Protein AF-A0A8S0Z231-F1 (afdb_monomer_lite)

Foldseek 3Di:
DDDDDPDADLVRLCVQLQVVQQVCQPPDDVNFGWRWGADADLVQLFFSKIKTQTPVPPPDDDPDDDPDSPVRIDIDGPGLGGDWQRARDRPASFTDDPSDGHHPVVVVVVVVVVVVVVVVVVVVVVVPPPPDPD

pLDDT: mean 81.76, std 17.84, range [36.03, 98.12]

Organism: Arctia plantaginis (NCBI:txid874455)

Secondary structure (DSSP, 8-state):
-PPPPS---HHHHTHHHHHHHHTTTTS-BTTB-EEEEE---SSSTTSEEEEEEEGGGGS---S-----TTTT-EEEEEES-PPTT-B-STTS--EEETTEEE-HHHHHHHHHHHHHHHHHHHHHHTTS------

InterPro domains:
  IPR050439 ADAMTS and ADAMTS-like [PTHR13723] (15-103)

Radius of gyration: 22.89 Å; chains: 1; bounding box: 59×48×59 Å

Structure (mmCIF, N/CA/C/O backbone):
data_AF-A0A8S0Z231-F1
#
_entry.id   AF-A0A8S0Z231-F1
#
loop_
_atom_site.group_PDB
_atom_site.id
_atom_site.type_symbol
_atom_site.label_atom_id
_atom_site.label_alt_id
_atom_site.label_comp_id
_atom_site.label_asym_id
_atom_site.label_entity_id
_atom_site.label_seq_id
_atom_site.pdbx_PDB_ins_code
_atom_site.Cartn_x
_atom_site.Cartn_y
_atom_site.Cartn_z
_atom_site.occupancy
_atom_site.B_iso_or_equiv
_atom_site.auth_seq_id
_atom_site.auth_comp_id
_atom_site.auth_asym_id
_atom_site.auth_atom_id
_atom_site.pdbx_PDB_model_num
ATOM 1 N N . MET A 1 1 ? 5.823 -8.231 19.813 1.00 36.03 1 MET A N 1
ATOM 2 C CA . MET A 1 1 ? 5.095 -7.197 19.042 1.00 36.03 1 MET A CA 1
ATOM 3 C C . MET A 1 1 ? 5.484 -5.833 19.591 1.00 36.03 1 MET A C 1
ATOM 5 O O . MET A 1 1 ? 5.294 -5.605 20.778 1.00 36.03 1 MET A O 1
ATOM 9 N N . ARG A 1 2 ? 6.128 -4.972 18.792 1.00 38.03 2 ARG A N 1
ATOM 10 C CA . ARG A 1 2 ? 6.532 -3.627 19.242 1.00 38.03 2 ARG A CA 1
ATOM 11 C C . ARG A 1 2 ? 5.315 -2.689 19.168 1.00 38.03 2 ARG A C 1
ATOM 13 O O . ARG A 1 2 ? 4.655 -2.695 18.132 1.00 38.03 2 ARG A O 1
ATOM 20 N N . PRO A 1 3 ? 4.997 -1.919 20.223 1.00 48.72 3 PRO A N 1
ATOM 21 C CA . PRO A 1 3 ? 3.874 -0.987 20.199 1.00 48.72 3 PRO A CA 1
ATOM 22 C C . PRO A 1 3 ? 4.153 0.204 19.272 1.00 48.72 3 PRO A C 1
ATOM 24 O O . PRO A 1 3 ? 5.297 0.644 19.132 1.00 48.72 3 PRO A O 1
ATOM 27 N N . CYS A 1 4 ? 3.095 0.735 18.654 1.00 56.50 4 CYS A N 1
ATOM 28 C CA . CYS A 1 4 ? 3.158 1.911 17.789 1.00 56.50 4 CYS A CA 1
ATOM 29 C C . CYS A 1 4 ? 3.616 3.140 18.593 1.00 56.50 4 CYS A C 1
ATOM 31 O O . CYS A 1 4 ? 2.938 3.556 19.534 1.00 56.50 4 CYS A O 1
ATOM 33 N N . ARG A 1 5 ? 4.753 3.744 18.225 1.00 63.72 5 ARG A N 1
ATOM 34 C CA . ARG A 1 5 ? 5.146 5.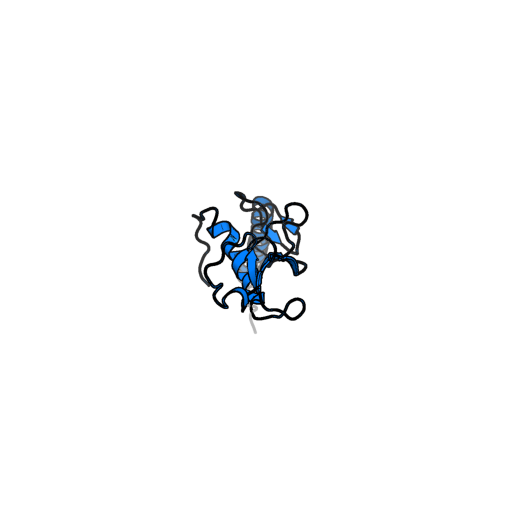070 18.730 1.00 63.72 5 ARG A CA 1
ATOM 35 C C . ARG A 1 5 ? 4.207 6.126 18.138 1.00 63.72 5 ARG A C 1
ATOM 37 O O . ARG A 1 5 ? 3.960 6.125 16.939 1.00 63.72 5 ARG A O 1
ATOM 44 N N . ALA A 1 6 ? 3.685 7.011 18.987 1.00 55.50 6 ALA A N 1
ATOM 45 C CA . ALA A 1 6 ? 2.733 8.058 18.600 1.00 55.50 6 ALA A CA 1
ATOM 46 C C . ALA A 1 6 ? 3.391 9.327 18.023 1.00 55.50 6 ALA A C 1
ATOM 48 O O . ALA A 1 6 ? 2.697 10.143 17.423 1.00 55.50 6 ALA A O 1
ATOM 49 N N . ASN A 1 7 ? 4.710 9.481 18.177 1.00 56.84 7 ASN A N 1
ATOM 50 C CA . ASN A 1 7 ? 5.471 10.577 17.581 1.00 56.84 7 ASN A CA 1
ATOM 51 C C . ASN A 1 7 ? 6.137 10.048 16.320 1.00 56.84 7 ASN A C 1
ATOM 53 O O . ASN A 1 7 ? 7.070 9.257 16.423 1.00 56.84 7 ASN A O 1
ATOM 57 N N . VAL A 1 8 ? 5.593 10.434 15.171 1.00 60.34 8 VAL A N 1
ATOM 58 C CA . VAL A 1 8 ? 5.980 9.926 13.858 1.00 60.34 8 VAL A CA 1
ATOM 59 C C . VAL A 1 8 ? 6.277 11.148 12.995 1.00 60.34 8 VAL A C 1
ATOM 61 O O . VAL A 1 8 ? 5.380 11.945 12.727 1.00 60.34 8 VAL A O 1
ATOM 64 N N . SER A 1 9 ? 7.541 11.350 12.630 1.00 65.56 9 SER A N 1
ATOM 65 C CA . SER A 1 9 ? 7.910 12.324 11.592 1.00 65.56 9 SER A CA 1
ATOM 66 C C . SER A 1 9 ? 7.279 11.928 10.247 1.00 65.56 9 SER A C 1
ATOM 68 O O . SER A 1 9 ? 6.969 10.758 10.048 1.00 65.56 9 SER A O 1
ATOM 70 N N . LEU A 1 10 ? 7.113 12.855 9.293 1.00 57.31 10 LEU A N 1
ATOM 71 C CA . LEU A 1 10 ? 6.577 12.528 7.953 1.00 57.31 10 LEU A CA 1
ATOM 72 C C . LEU A 1 10 ? 7.348 11.377 7.270 1.00 57.31 10 LEU A C 1
ATOM 74 O O . LEU A 1 10 ? 6.755 10.585 6.550 1.00 57.31 10 LEU A O 1
ATOM 78 N N . LEU A 1 11 ? 8.644 11.234 7.568 1.00 60.09 11 LEU A N 1
ATOM 79 C CA . LEU A 1 11 ? 9.484 10.121 7.109 1.00 60.09 11 LEU A CA 1
ATOM 80 C C . LEU A 1 11 ? 9.134 8.781 7.781 1.00 60.09 11 LEU A C 1
ATOM 82 O O . LEU A 1 11 ? 9.260 7.726 7.168 1.00 60.09 11 LEU A O 1
ATOM 86 N N . GLU A 1 12 ? 8.670 8.795 9.030 1.00 65.19 12 GLU A N 1
ATOM 87 C CA . GLU A 1 12 ? 8.205 7.587 9.718 1.00 65.19 12 GLU A CA 1
ATOM 88 C C . GLU A 1 12 ? 6.755 7.217 9.336 1.00 65.19 12 GLU A C 1
ATOM 90 O O . GLU A 1 12 ? 6.362 6.069 9.532 1.00 65.19 12 GLU A O 1
ATOM 95 N N . GLU A 1 13 ? 5.944 8.131 8.776 1.00 67.19 13 GLU A N 1
ATOM 96 C CA . GLU A 1 13 ? 4.567 7.817 8.342 1.00 67.19 13 GLU A CA 1
ATOM 97 C C . GLU A 1 13 ? 4.537 6.814 7.182 1.00 67.19 13 GLU A C 1
ATOM 99 O O . GLU A 1 13 ? 3.569 6.059 7.040 1.00 67.19 13 GLU A O 1
ATOM 104 N N . ASP A 1 14 ? 5.603 6.792 6.381 1.00 80.38 14 ASP A N 1
ATOM 105 C CA . ASP A 1 14 ? 5.774 5.897 5.241 1.00 80.38 14 ASP A CA 1
ATOM 106 C C . ASP A 1 14 ? 6.497 4.591 5.575 1.00 80.38 14 ASP A C 1
ATOM 108 O O . ASP A 1 14 ? 6.495 3.684 4.749 1.00 80.38 14 ASP A O 1
ATOM 112 N N . ILE A 1 15 ? 7.022 4.416 6.795 1.00 85.69 15 ILE A N 1
ATOM 113 C CA . ILE A 1 15 ? 7.869 3.261 7.147 1.00 85.69 15 ILE A CA 1
ATOM 114 C C . ILE A 1 15 ? 7.195 1.901 6.895 1.00 85.69 15 ILE A C 1
ATOM 116 O O . ILE A 1 15 ? 7.843 0.939 6.493 1.00 85.69 15 ILE A O 1
ATOM 120 N N . TRP A 1 16 ? 5.878 1.818 7.097 1.00 89.56 16 TRP A N 1
ATOM 121 C CA . TRP A 1 16 ? 5.114 0.592 6.859 1.00 89.56 16 TRP A CA 1
ATOM 122 C C . TRP A 1 16 ? 4.910 0.299 5.376 1.00 89.56 16 TRP A C 1
ATOM 124 O O . TRP A 1 16 ? 4.897 -0.863 4.979 1.00 89.56 16 TRP A O 1
ATOM 134 N N . ARG A 1 17 ? 4.720 1.335 4.557 1.00 94.56 17 ARG A N 1
ATOM 135 C CA . ARG A 1 17 ? 4.604 1.188 3.102 1.00 94.56 17 ARG A CA 1
ATOM 136 C C . ARG A 1 17 ? 5.967 0.875 2.496 1.00 94.56 17 ARG A C 1
ATOM 138 O O . ARG A 1 17 ? 6.071 -0.003 1.651 1.00 94.56 17 ARG A O 1
ATOM 145 N N . GLU A 1 18 ? 6.999 1.532 3.008 1.00 94.75 18 GLU A N 1
ATOM 146 C CA . GLU A 1 18 ? 8.399 1.333 2.661 1.00 94.75 18 GLU A CA 1
ATOM 147 C C . GLU A 1 18 ? 8.818 -0.125 2.871 1.00 94.75 18 GLU A C 1
ATOM 149 O O . GLU A 1 18 ? 9.284 -0.765 1.936 1.00 94.75 18 GLU A O 1
ATOM 154 N N . GLN A 1 19 ? 8.541 -0.689 4.052 1.00 95.19 19 GLN A N 1
ATOM 155 C CA . GLN A 1 19 ? 8.851 -2.088 4.355 1.00 95.19 19 GLN A CA 1
ATOM 156 C C . GLN A 1 19 ? 8.127 -3.080 3.430 1.00 95.19 19 GLN A C 1
ATOM 158 O O . GLN A 1 19 ? 8.671 -4.134 3.103 1.00 95.19 19 GLN A O 1
ATOM 163 N N . GLN A 1 20 ? 6.895 -2.764 3.021 1.00 97.25 20 GLN A N 1
ATOM 164 C CA . GLN A 1 20 ? 6.134 -3.595 2.087 1.00 97.25 20 GLN A CA 1
ATOM 165 C C . GLN A 1 20 ? 6.706 -3.524 0.672 1.00 97.25 20 GLN A C 1
ATOM 167 O O . GLN A 1 20 ? 6.818 -4.559 0.029 1.00 97.25 20 GLN A O 1
ATOM 172 N N . CYS A 1 21 ? 7.111 -2.338 0.208 1.00 97.88 21 CYS A N 1
ATOM 173 C CA . CYS A 1 21 ? 7.790 -2.184 -1.076 1.00 97.88 21 CYS A CA 1
ATOM 174 C C . CYS A 1 21 ? 9.140 -2.913 -1.080 1.00 97.88 21 CYS A C 1
ATOM 176 O O . CYS A 1 21 ? 9.372 -3.736 -1.960 1.00 97.88 21 CYS A O 1
ATOM 178 N N . SER A 1 22 ? 9.987 -2.703 -0.066 1.00 97.38 22 SER A N 1
ATOM 179 C CA . SER A 1 22 ? 11.324 -3.311 -0.010 1.00 97.38 22 SER A CA 1
ATOM 180 C C . SER A 1 22 ? 11.302 -4.838 0.111 1.00 97.38 22 SER A C 1
ATOM 182 O O . SER A 1 22 ? 12.302 -5.495 -0.151 1.00 97.38 22 SER A O 1
ATOM 184 N N . ALA A 1 23 ? 10.171 -5.435 0.503 1.00 97.56 23 ALA A N 1
ATOM 185 C CA . ALA A 1 23 ? 10.001 -6.888 0.484 1.00 97.56 23 ALA A CA 1
ATOM 186 C C . ALA A 1 23 ? 10.049 -7.480 -0.941 1.00 97.56 23 ALA A C 1
ATOM 188 O O . ALA A 1 23 ? 10.187 -8.692 -1.092 1.00 97.56 23 ALA A O 1
ATOM 189 N N . HIS A 1 24 ? 9.947 -6.638 -1.975 1.00 97.38 24 HIS A N 1
ATOM 190 C CA . HIS A 1 24 ? 10.064 -7.027 -3.378 1.00 97.38 24 HIS A CA 1
ATOM 191 C C . HIS A 1 24 ? 11.478 -6.842 -3.955 1.00 97.38 24 HIS A C 1
ATOM 193 O O . HIS A 1 24 ? 11.673 -7.155 -5.128 1.00 97.38 24 HIS A O 1
ATOM 199 N N . ASP A 1 25 ? 12.464 -6.371 -3.175 1.00 97.00 25 ASP A N 1
ATOM 200 C CA . ASP A 1 25 ? 13.829 -6.100 -3.672 1.00 97.00 25 ASP A CA 1
ATOM 201 C C . ASP A 1 25 ? 14.510 -7.352 -4.246 1.00 97.00 25 ASP A C 1
ATOM 203 O O . ASP A 1 25 ? 15.275 -7.258 -5.203 1.00 97.00 25 ASP A O 1
ATOM 207 N N . ASP A 1 26 ? 14.181 -8.531 -3.717 1.00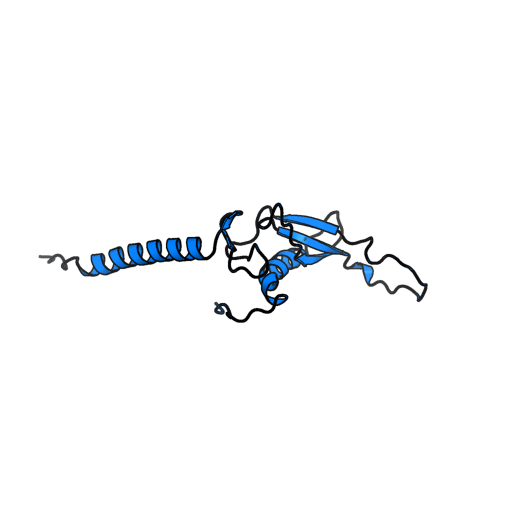 96.62 26 ASP A N 1
ATOM 208 C CA . ASP A 1 26 ? 14.742 -9.813 -4.157 1.00 96.62 26 ASP A CA 1
ATOM 209 C C . ASP A 1 26 ? 13.895 -10.503 -5.249 1.00 96.62 26 ASP A C 1
ATOM 211 O O . ASP A 1 26 ? 14.163 -11.644 -5.629 1.00 96.62 26 ASP A O 1
ATOM 215 N N . THR A 1 27 ? 12.845 -9.842 -5.753 1.00 95.94 27 THR A N 1
ATOM 216 C CA . THR A 1 27 ? 11.949 -10.382 -6.789 1.00 95.94 27 THR A CA 1
ATOM 217 C C . THR A 1 27 ? 12.136 -9.634 -8.113 1.00 95.94 27 THR A C 1
ATOM 219 O O . THR A 1 27 ? 11.883 -8.430 -8.167 1.00 95.94 27 THR A O 1
ATOM 222 N N . PRO A 1 28 ? 12.519 -10.314 -9.212 1.00 94.69 28 PRO A N 1
ATOM 223 C CA . PRO A 1 28 ? 12.695 -9.658 -10.504 1.00 94.69 28 PRO A CA 1
ATOM 224 C C . PRO A 1 28 ? 11.392 -9.058 -11.047 1.00 94.69 28 PRO A C 1
ATOM 226 O O . PRO A 1 28 ? 10.375 -9.746 -11.152 1.00 94.69 28 PRO A O 1
ATOM 229 N N . TYR A 1 29 ? 11.447 -7.800 -11.481 1.00 94.25 29 TYR A N 1
ATOM 230 C CA . TYR A 1 29 ? 10.380 -7.118 -12.211 1.00 94.25 29 TYR A CA 1
ATOM 231 C C . TYR A 1 29 ? 10.842 -6.877 -13.645 1.00 94.25 29 TYR A C 1
ATOM 233 O O . TYR A 1 29 ? 11.859 -6.231 -13.882 1.00 94.25 29 TYR A O 1
ATOM 241 N N . GLY A 1 30 ? 10.145 -7.466 -14.620 1.00 91.50 30 GLY A N 1
ATOM 242 C CA . GLY A 1 30 ? 10.593 -7.418 -16.017 1.00 91.50 30 GLY A CA 1
ATOM 243 C C . GLY A 1 30 ? 11.962 -8.076 -16.260 1.00 91.50 30 GLY A C 1
ATOM 244 O O . GLY A 1 30 ? 12.604 -7.778 -17.259 1.00 91.50 30 GLY A O 1
ATOM 245 N N . GLY A 1 31 ? 12.412 -8.960 -15.359 1.00 92.31 31 GLY A N 1
ATOM 246 C CA . GLY A 1 31 ? 13.706 -9.650 -15.446 1.00 92.31 31 GLY A CA 1
ATOM 247 C C . GLY A 1 31 ? 14.880 -8.943 -14.757 1.00 92.31 31 GLY A C 1
ATOM 248 O O . GLY A 1 31 ? 15.967 -9.513 -14.721 1.00 92.31 31 GLY A O 1
ATOM 249 N N . GLU A 1 32 ? 14.678 -7.759 -14.171 1.00 91.44 32 GLU A N 1
ATOM 250 C CA . GLU A 1 32 ? 15.703 -7.006 -13.434 1.00 91.44 32 GLU A CA 1
ATOM 251 C C . GLU A 1 32 ? 15.306 -6.825 -11.958 1.00 91.44 32 GLU A C 1
ATOM 253 O O . GLU A 1 32 ? 14.122 -6.812 -11.614 1.00 91.44 32 GLU A O 1
ATOM 258 N N . LEU A 1 33 ? 16.298 -6.717 -11.070 1.00 94.25 33 LEU A N 1
ATOM 259 C CA . LEU A 1 33 ? 16.092 -6.417 -9.651 1.00 94.25 33 LEU A CA 1
ATOM 260 C C . LEU A 1 33 ? 16.117 -4.906 -9.418 1.00 94.25 33 LEU A C 1
ATOM 262 O O . LEU A 1 33 ? 16.958 -4.189 -9.968 1.00 94.25 33 LEU A O 1
ATOM 266 N N . PHE A 1 34 ? 15.233 -4.439 -8.542 1.00 95.06 34 PHE A N 1
ATOM 267 C CA . PHE A 1 34 ? 15.089 -3.030 -8.187 1.00 95.06 34 PHE A CA 1
ATOM 268 C C . PHE A 1 34 ? 15.208 -2.849 -6.673 1.00 95.06 34 PHE A C 1
ATOM 270 O O . PHE A 1 34 ? 14.889 -3.750 -5.905 1.00 95.06 34 PHE A O 1
ATOM 277 N N . HIS A 1 35 ? 15.671 -1.680 -6.246 1.00 95.62 35 HIS A N 1
ATOM 278 C CA . HIS A 1 35 ? 15.466 -1.184 -4.892 1.00 95.62 35 HIS A CA 1
ATOM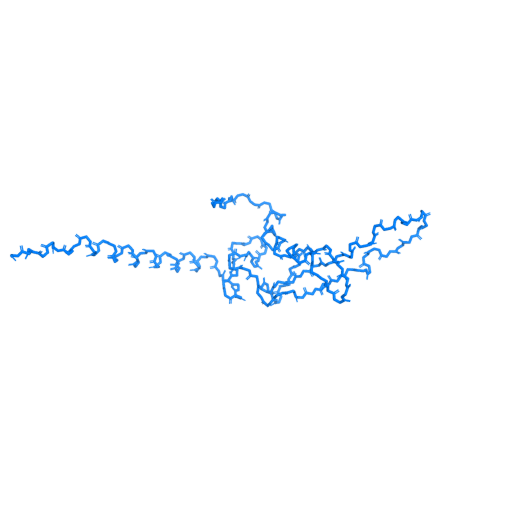 279 C C . HIS A 1 35 ? 14.137 -0.445 -4.848 1.00 95.62 35 HIS A C 1
ATOM 281 O O . HIS A 1 35 ? 14.001 0.625 -5.450 1.00 95.62 35 HIS A O 1
ATOM 287 N N . TRP A 1 36 ? 13.160 -1.018 -4.157 1.00 96.50 36 TRP A N 1
ATOM 288 C CA . TRP A 1 36 ? 11.806 -0.497 -4.082 1.00 96.50 36 TRP A CA 1
ATOM 289 C C . TRP A 1 36 ? 11.618 0.401 -2.868 1.00 96.50 36 TRP A C 1
ATOM 291 O O . TRP A 1 36 ? 11.932 0.046 -1.733 1.00 96.50 36 TRP A O 1
ATOM 301 N N . ARG A 1 37 ? 11.035 1.568 -3.118 1.00 95.12 37 ARG A N 1
ATOM 302 C CA . ARG A 1 37 ? 10.665 2.576 -2.126 1.00 95.12 37 ARG A CA 1
ATOM 303 C C . ARG A 1 37 ? 9.172 2.857 -2.199 1.00 95.12 37 ARG A C 1
ATOM 305 O O . ARG A 1 37 ? 8.547 2.677 -3.247 1.00 95.12 37 ARG A O 1
ATOM 312 N N . ALA A 1 38 ? 8.595 3.313 -1.095 1.00 94.25 38 ALA A N 1
ATOM 313 C CA . ALA A 1 38 ? 7.192 3.699 -1.040 1.00 94.25 38 ALA A CA 1
ATOM 314 C C . ALA A 1 38 ? 6.862 4.785 -2.078 1.00 94.25 38 ALA A C 1
ATOM 316 O O . ALA A 1 38 ? 7.550 5.801 -2.175 1.00 94.25 38 ALA A O 1
ATOM 317 N N . HIS A 1 39 ? 5.767 4.598 -2.817 1.00 93.88 39 HIS A N 1
ATOM 318 C CA . HIS A 1 39 ? 5.153 5.644 -3.628 1.00 93.88 39 HIS A CA 1
ATOM 319 C C . HIS A 1 39 ? 3.692 5.824 -3.202 1.00 93.88 39 HIS A C 1
ATOM 321 O O . HIS A 1 39 ? 2.977 4.850 -2.953 1.00 93.88 39 HIS A O 1
ATOM 327 N N . ARG A 1 40 ? 3.241 7.074 -3.065 1.00 90.56 40 ARG A N 1
ATOM 328 C CA . ARG A 1 40 ? 1.847 7.383 -2.731 1.00 90.56 40 ARG A CA 1
ATOM 329 C C . ARG A 1 40 ? 1.103 7.781 -3.993 1.00 90.56 40 ARG A C 1
ATOM 331 O O . ARG A 1 40 ? 1.525 8.695 -4.687 1.00 90.56 40 ARG A O 1
ATOM 338 N N . ASP A 1 41 ? -0.015 7.111 -4.223 1.00 93.12 41 ASP A N 1
ATOM 339 C CA . ASP A 1 41 ? -0.990 7.466 -5.242 1.00 93.12 41 ASP A CA 1
ATOM 340 C C . ASP A 1 41 ? -2.263 7.946 -4.533 1.00 93.12 41 ASP A C 1
ATOM 342 O O . ASP A 1 41 ? -2.894 7.180 -3.805 1.00 93.12 41 ASP A O 1
ATOM 346 N N . ASP A 1 42 ? -2.623 9.219 -4.690 1.00 91.50 42 ASP A N 1
ATOM 347 C CA . ASP A 1 42 ? -3.808 9.788 -4.037 1.00 91.50 42 ASP A CA 1
ATOM 348 C C . ASP A 1 42 ? -5.128 9.278 -4.642 1.00 91.50 42 ASP A C 1
ATOM 350 O O . ASP A 1 42 ? -6.166 9.330 -3.971 1.00 91.50 42 ASP A O 1
ATOM 354 N N . ALA A 1 43 ? -5.110 8.771 -5.882 1.00 94.88 43 ALA A N 1
ATOM 355 C CA . ALA A 1 43 ? -6.275 8.161 -6.518 1.00 94.88 43 ALA A CA 1
ATOM 356 C C . ALA A 1 43 ? -6.526 6.749 -5.968 1.00 94.88 43 ALA A C 1
ATOM 358 O O . ALA A 1 43 ? -7.671 6.395 -5.672 1.00 94.88 43 ALA A O 1
ATOM 359 N N . GLU A 1 44 ? -5.459 5.977 -5.752 1.00 96.06 44 GLU A N 1
ATOM 360 C CA . GLU A 1 44 ? -5.511 4.622 -5.192 1.00 96.06 44 GLU A CA 1
ATOM 361 C C . GLU A 1 44 ? -4.639 4.477 -3.925 1.00 96.06 44 GLU A C 1
ATOM 363 O O . GLU A 1 44 ? -3.704 3.675 -3.876 1.00 96.06 44 GLU A O 1
ATOM 368 N N . PRO A 1 45 ? -4.964 5.178 -2.819 1.00 96.12 45 PRO A N 1
ATOM 369 C CA . PRO A 1 45 ? -4.068 5.316 -1.662 1.00 96.12 45 PRO A CA 1
ATOM 370 C C . PRO A 1 45 ? -3.846 4.025 -0.871 1.00 96.12 45 PRO A C 1
ATOM 372 O O . PRO A 1 45 ? -2.976 3.963 0.005 1.00 96.12 45 PRO A O 1
ATOM 375 N N . CYS A 1 46 ? -4.639 2.991 -1.147 1.00 97.50 46 CYS A N 1
ATOM 376 C CA . CYS A 1 46 ? -4.503 1.677 -0.535 1.00 97.50 46 CYS A CA 1
ATOM 377 C C . CYS A 1 46 ? -3.947 0.606 -1.467 1.00 97.50 46 CYS A C 1
ATOM 379 O O . CYS A 1 46 ? -3.725 -0.499 -0.980 1.00 97.50 46 CYS A O 1
ATOM 381 N N . ALA A 1 47 ? -3.648 0.918 -2.730 1.00 98.12 47 ALA A N 1
ATOM 382 C CA . ALA A 1 47 ? -2.800 0.071 -3.559 1.00 98.12 47 ALA A CA 1
ATOM 383 C C . ALA A 1 47 ? -1.338 0.167 -3.083 1.00 98.12 47 ALA A C 1
ATOM 385 O O . ALA A 1 47 ? -0.914 1.186 -2.519 1.00 98.12 47 ALA A O 1
ATOM 386 N N . LEU A 1 48 ? -0.563 -0.907 -3.265 1.00 97.88 48 LEU A N 1
ATOM 387 C CA . LEU A 1 48 ? 0.874 -0.898 -2.989 1.00 97.88 48 LEU A CA 1
ATOM 388 C C . LEU A 1 48 ? 1.620 -0.420 -4.239 1.00 97.88 48 LEU A C 1
ATOM 390 O O . LEU A 1 48 ? 2.172 -1.219 -4.996 1.00 97.88 48 LEU A O 1
ATOM 394 N N . THR A 1 49 ? 1.605 0.892 -4.454 1.00 97.69 49 THR A N 1
ATOM 395 C CA . THR A 1 49 ? 2.421 1.549 -5.479 1.00 97.69 49 THR A CA 1
ATOM 396 C C . THR A 1 49 ? 3.835 1.774 -4.944 1.00 97.69 49 THR A C 1
ATOM 398 O O . THR A 1 49 ? 4.016 2.286 -3.836 1.00 97.69 49 THR A O 1
ATOM 401 N N . CYS A 1 50 ? 4.847 1.391 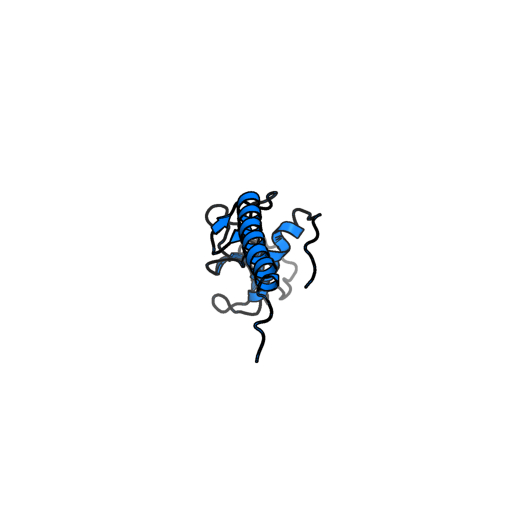-5.719 1.00 97.50 50 CYS A N 1
ATOM 402 C CA . CYS A 1 50 ? 6.254 1.488 -5.335 1.00 97.50 50 CYS A CA 1
ATOM 403 C C . CYS A 1 50 ? 7.080 2.155 -6.440 1.00 97.50 50 CYS A C 1
ATOM 405 O O . CYS A 1 50 ? 6.801 1.983 -7.627 1.00 97.50 50 CYS A O 1
ATOM 407 N N . ARG A 1 51 ? 8.109 2.907 -6.032 1.00 96.06 51 ARG A N 1
ATOM 408 C CA . ARG A 1 51 ? 9.134 3.504 -6.897 1.00 96.06 51 ARG A CA 1
ATOM 409 C C . ARG A 1 51 ? 10.383 2.621 -6.849 1.00 96.06 51 ARG A C 1
ATOM 411 O O . ARG A 1 51 ? 10.948 2.452 -5.775 1.00 96.06 51 ARG A O 1
ATOM 418 N N . GLY A 1 52 ? 10.805 2.064 -7.976 1.00 95.31 52 GLY A N 1
ATOM 419 C CA . GLY A 1 52 ? 11.978 1.202 -8.097 1.00 95.31 52 GLY A CA 1
ATOM 420 C C . GLY A 1 52 ? 13.142 1.906 -8.788 1.00 95.31 52 GLY A C 1
ATOM 421 O O . GLY A 1 52 ? 12.941 2.547 -9.819 1.00 95.31 52 GLY A O 1
ATOM 422 N N . THR A 1 53 ? 14.357 1.738 -8.262 1.00 93.56 53 THR A N 1
ATOM 423 C CA . THR A 1 53 ? 15.615 2.064 -8.965 1.00 93.56 53 THR A CA 1
ATOM 424 C C . THR A 1 53 ? 16.418 0.784 -9.224 1.00 93.56 53 THR A C 1
ATOM 426 O O . T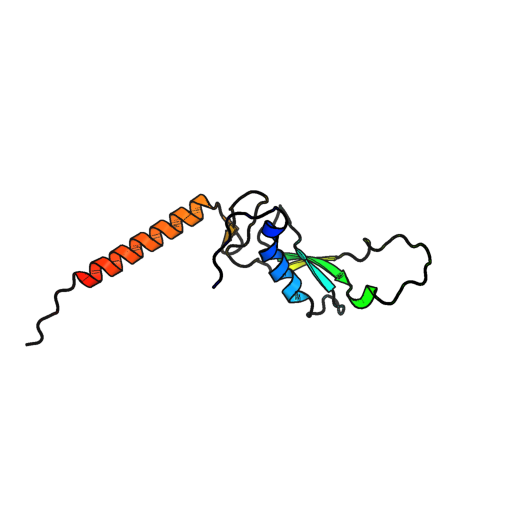HR A 1 53 ? 16.542 -0.013 -8.293 1.00 93.56 53 THR A O 1
ATOM 429 N N . PRO A 1 54 ? 16.973 0.544 -10.424 1.00 91.75 54 PRO A N 1
ATOM 430 C CA . PRO A 1 54 ? 17.633 -0.726 -10.725 1.00 91.75 54 PRO A CA 1
ATOM 431 C C . PRO A 1 54 ? 18.869 -0.963 -9.843 1.00 91.75 54 PRO A C 1
ATOM 433 O O . PRO A 1 54 ? 19.679 -0.053 -9.656 1.00 91.75 54 PRO A O 1
ATOM 436 N N . GLN A 1 55 ? 19.043 -2.180 -9.313 1.00 89.19 55 GLN A N 1
ATOM 437 C CA . GLN A 1 55 ? 20.137 -2.489 -8.372 1.00 89.19 55 GLN A CA 1
ATOM 438 C C . GLN A 1 55 ? 21.518 -2.545 -9.049 1.00 89.19 55 GLN A C 1
ATOM 440 O O . GLN A 1 55 ? 22.532 -2.198 -8.447 1.00 89.19 55 GLN A O 1
ATOM 445 N N . HIS A 1 56 ? 21.574 -2.942 -10.324 1.00 77.25 56 HIS A N 1
ATOM 446 C CA . HIS A 1 56 ? 22.827 -3.084 -11.079 1.00 77.25 56 HIS A CA 1
ATOM 447 C C . HIS A 1 56 ? 23.395 -1.758 -11.602 1.00 77.25 56 HIS A C 1
ATOM 449 O O . HIS A 1 56 ? 24.447 -1.746 -12.240 1.00 77.25 56 HIS A O 1
ATOM 455 N N . SER A 1 57 ? 22.763 -0.630 -11.273 1.00 62.47 57 SER A N 1
ATOM 456 C CA . SER A 1 57 ? 23.248 0.720 -11.598 1.00 62.47 57 SER A CA 1
ATOM 457 C C . SER A 1 57 ? 24.575 1.077 -10.890 1.00 62.47 57 SER A C 1
ATOM 459 O O . SER A 1 57 ? 25.099 2.167 -11.070 1.00 62.47 57 SER A O 1
ATOM 461 N N . GLY A 1 58 ? 25.138 0.158 -10.092 1.00 56.47 58 GLY A N 1
ATOM 462 C CA . GLY A 1 58 ? 26.403 0.292 -9.364 1.00 56.47 58 GLY A CA 1
ATOM 463 C C . GLY A 1 58 ? 27.669 -0.214 -10.075 1.00 56.47 58 GLY A C 1
ATOM 464 O O . GLY A 1 58 ? 28.714 -0.301 -9.428 1.00 56.47 58 GLY A O 1
ATOM 465 N N . GLN A 1 59 ? 27.644 -0.552 -11.371 1.00 49.00 59 GLN A N 1
ATOM 466 C CA . GLN A 1 59 ? 28.898 -0.636 -12.134 1.00 49.00 59 GLN A CA 1
ATOM 467 C C . GLN A 1 59 ? 29.386 0.802 -12.378 1.00 49.00 59 GLN A C 1
ATOM 469 O O . GLN A 1 59 ? 28.824 1.501 -13.211 1.00 49.00 59 GLN A O 1
ATOM 474 N N . SER A 1 60 ? 30.373 1.240 -11.583 1.00 45.31 60 SER A N 1
ATOM 475 C CA . SER A 1 60 ? 30.995 2.576 -11.595 1.00 45.31 60 SER A CA 1
ATOM 476 C C . SER A 1 60 ? 30.917 3.265 -12.965 1.00 45.31 60 SER A C 1
ATOM 478 O O . SER A 1 60 ? 31.592 2.806 -13.891 1.00 45.31 60 SER A O 1
ATOM 480 N N . PRO A 1 61 ? 30.179 4.381 -13.111 1.00 46.41 61 PRO A N 1
ATOM 481 C CA . PRO A 1 61 ? 30.410 5.253 -14.240 1.00 46.41 61 PRO A CA 1
ATOM 482 C C . PRO A 1 61 ? 31.838 5.777 -14.076 1.00 46.41 61 PRO A C 1
ATOM 484 O O . PRO A 1 61 ? 32.185 6.393 -13.066 1.00 46.41 61 PRO A O 1
ATOM 487 N N . GLU A 1 62 ? 32.693 5.506 -15.058 1.00 47.28 62 GLU A N 1
ATOM 488 C CA . GLU A 1 62 ? 33.802 6.408 -15.368 1.00 47.28 62 GLU A CA 1
ATOM 489 C C . GLU A 1 62 ? 33.284 7.856 -15.272 1.00 47.28 62 GLU A C 1
ATOM 491 O O . GLU A 1 62 ? 32.133 8.096 -15.656 1.00 47.28 62 GLU A O 1
ATOM 496 N N . PRO A 1 63 ? 34.073 8.820 -14.758 1.00 49.53 63 PRO A N 1
ATOM 497 C CA . PRO A 1 63 ? 33.626 10.180 -14.482 1.00 49.53 63 PRO A CA 1
ATOM 498 C C . PRO A 1 63 ? 33.399 10.920 -15.803 1.00 49.53 63 PRO A C 1
ATOM 500 O O . PRO A 1 63 ? 34.190 11.751 -16.240 1.00 49.53 63 PRO A O 1
ATOM 503 N N . THR A 1 64 ? 32.304 10.588 -16.466 1.00 45.09 64 THR A N 1
ATOM 504 C CA . THR A 1 64 ? 31.814 11.218 -17.673 1.00 45.09 64 THR A CA 1
ATOM 505 C C . THR A 1 64 ? 30.411 11.677 -17.338 1.00 45.09 64 THR A C 1
ATOM 507 O O . THR A 1 64 ? 29.473 10.898 -17.202 1.00 45.09 64 THR A O 1
ATOM 510 N N . VAL A 1 65 ? 30.334 12.977 -17.070 1.00 56.62 65 VAL A N 1
ATOM 511 C CA . VAL A 1 65 ? 29.122 13.794 -17.059 1.00 56.62 65 VAL A CA 1
ATOM 512 C C . VAL A 1 65 ? 27.987 13.158 -17.867 1.00 56.62 65 VAL A C 1
ATOM 514 O O . VAL A 1 65 ? 28.004 13.180 -19.094 1.00 56.62 65 VAL A O 1
ATOM 517 N N . SER A 1 66 ? 26.999 12.603 -17.177 1.00 49.34 66 SER A N 1
ATOM 518 C CA . SER A 1 66 ? 25.729 12.214 -17.774 1.00 49.34 66 SER A CA 1
ATOM 519 C C . SER A 1 66 ? 24.618 12.562 -16.789 1.00 49.34 66 SER A C 1
ATOM 521 O O . SER A 1 66 ? 24.548 12.063 -15.669 1.00 49.34 66 SER A O 1
ATOM 523 N N . LEU A 1 67 ? 23.778 13.501 -17.222 1.00 59.53 67 LEU A N 1
ATOM 524 C CA . LEU A 1 67 ? 22.347 13.489 -16.924 1.00 59.53 67 LEU A CA 1
ATOM 525 C C . LEU A 1 67 ? 21.892 12.016 -17.108 1.00 59.53 67 LEU A C 1
ATOM 527 O O . LEU A 1 67 ? 22.443 11.345 -17.978 1.00 59.53 67 LEU A O 1
ATOM 531 N N . ASP A 1 68 ? 21.181 11.383 -16.171 1.00 56.28 68 ASP A N 1
ATOM 532 C CA . ASP A 1 68 ? 19.863 10.751 -16.440 1.00 56.28 68 ASP A CA 1
ATOM 533 C C . ASP A 1 68 ? 19.531 9.669 -15.360 1.00 56.28 68 ASP A C 1
ATOM 535 O O . ASP A 1 68 ? 18.820 8.703 -15.629 1.00 56.28 68 ASP A O 1
ATOM 539 N N . ASP A 1 69 ? 20.051 9.731 -14.121 1.00 54.34 69 ASP A N 1
ATOM 540 C CA . ASP A 1 69 ? 19.736 8.702 -13.091 1.00 54.34 69 ASP A CA 1
ATOM 541 C C . ASP A 1 69 ? 18.233 8.660 -12.715 1.00 54.34 69 ASP A C 1
ATOM 543 O O . ASP A 1 69 ? 17.728 7.650 -12.218 1.00 54.34 69 ASP A O 1
ATOM 547 N N . GLU A 1 70 ? 17.481 9.734 -12.989 1.00 57.62 70 GLU A N 1
ATOM 548 C CA . GLU A 1 70 ? 16.019 9.754 -12.838 1.00 57.62 70 GLU A CA 1
ATOM 549 C C . GLU A 1 70 ? 15.263 9.027 -13.963 1.00 57.62 70 GLU A C 1
ATOM 551 O O . GLU A 1 70 ? 14.124 8.617 -13.734 1.00 57.62 70 GLU A O 1
ATOM 556 N N . ASP A 1 71 ? 15.869 8.790 -15.132 1.00 63.56 71 ASP A N 1
ATOM 557 C CA . ASP A 1 71 ? 15.174 8.185 -16.282 1.00 63.56 71 ASP A CA 1
ATOM 558 C C . ASP A 1 71 ? 14.997 6.663 -16.160 1.00 63.56 71 ASP A C 1
ATOM 560 O O . ASP A 1 71 ? 14.213 6.057 -16.892 1.00 63.56 71 ASP A O 1
ATOM 564 N N . ARG A 1 72 ? 15.676 6.014 -15.203 1.00 76.25 72 ARG A N 1
ATOM 565 C CA . ARG A 1 72 ? 15.534 4.565 -14.941 1.00 76.25 72 ARG A CA 1
ATOM 566 C C . ARG A 1 72 ? 14.617 4.243 -13.764 1.00 76.25 72 ARG A C 1
ATOM 568 O O . ARG A 1 72 ? 14.573 3.105 -13.298 1.00 76.25 72 ARG A O 1
ATOM 575 N N . VAL A 1 73 ? 13.882 5.236 -13.276 1.00 88.62 73 VAL A N 1
ATOM 576 C CA . VAL A 1 73 ? 12.914 5.082 -12.193 1.00 88.62 73 VAL A CA 1
ATOM 577 C C . VAL A 1 73 ? 11.628 4.464 -12.730 1.00 88.62 73 VAL A C 1
ATOM 579 O O . VAL A 1 73 ? 10.979 5.014 -13.615 1.00 88.62 73 VAL A O 1
ATOM 582 N N . VAL A 1 74 ? 11.194 3.363 -12.121 1.00 93.00 74 VAL A N 1
ATOM 583 C CA . VAL A 1 74 ? 9.897 2.744 -12.421 1.00 93.00 74 VAL A CA 1
ATOM 584 C C . VAL A 1 74 ? 8.927 3.030 -11.284 1.00 93.00 74 VAL A C 1
ATOM 586 O O . VAL A 1 74 ? 9.260 2.813 -10.125 1.00 93.00 74 VAL A O 1
ATOM 589 N N . VAL A 1 75 ? 7.711 3.476 -11.595 1.00 95.88 75 VAL A N 1
ATOM 590 C CA . VAL A 1 75 ? 6.604 3.534 -10.629 1.00 95.88 75 VAL A CA 1
ATOM 591 C C . VAL A 1 75 ? 5.544 2.538 -11.069 1.00 95.88 75 VAL A C 1
ATOM 593 O O . VAL A 1 75 ? 5.060 2.607 -12.196 1.00 95.88 75 VAL A O 1
ATOM 596 N N . THR A 1 76 ? 5.209 1.583 -10.207 1.00 97.12 76 THR A N 1
ATOM 597 C CA . THR A 1 76 ? 4.251 0.522 -10.542 1.00 97.12 76 THR A CA 1
ATOM 598 C C . THR A 1 76 ? 3.514 0.019 -9.306 1.00 97.12 76 THR A C 1
ATOM 600 O O . THR A 1 76 ? 3.980 0.184 -8.176 1.00 97.12 76 THR A O 1
ATOM 603 N N . VAL A 1 77 ? 2.358 -0.604 -9.519 1.00 97.81 77 VAL A N 1
ATOM 604 C CA . VAL A 1 77 ? 1.579 -1.266 -8.469 1.00 97.81 77 VAL A CA 1
ATOM 605 C C . VAL A 1 77 ? 2.095 -2.694 -8.310 1.00 97.81 77 VAL A C 1
ATOM 607 O O . VAL A 1 77 ? 1.874 -3.539 -9.175 1.00 97.81 77 VAL A O 1
ATOM 610 N N . LEU A 1 78 ? 2.774 -2.976 -7.196 1.00 97.62 78 LEU A N 1
ATOM 611 C CA . LEU A 1 78 ? 3.314 -4.309 -6.899 1.00 97.62 78 LEU A CA 1
ATOM 612 C C . LEU A 1 78 ? 2.292 -5.229 -6.224 1.00 97.62 78 LEU A C 1
ATOM 614 O O . LEU A 1 78 ? 2.400 -6.451 -6.318 1.00 97.62 78 LEU A O 1
ATOM 618 N N . ALA A 1 79 ? 1.278 -4.659 -5.570 1.00 97.75 79 ALA A N 1
ATOM 619 C CA . ALA A 1 79 ? 0.156 -5.412 -5.024 1.00 97.75 79 ALA A CA 1
ATOM 620 C C . ALA A 1 79 ? -1.133 -4.583 -5.025 1.00 97.75 79 ALA A C 1
ATOM 622 O O . ALA A 1 79 ? -1.118 -3.374 -4.789 1.00 97.75 79 ALA A O 1
ATOM 623 N N . ALA A 1 80 ? -2.270 -5.260 -5.208 1.00 97.25 80 ALA A N 1
ATOM 624 C CA . ALA A 1 80 ? -3.591 -4.626 -5.238 1.00 97.25 80 ALA A CA 1
ATOM 625 C C . ALA A 1 80 ? -3.954 -3.907 -3.928 1.00 97.25 80 ALA A C 1
ATOM 627 O O . ALA A 1 80 ? -4.768 -2.987 -3.934 1.00 97.25 80 ALA A O 1
ATOM 628 N N . ARG A 1 81 ? -3.371 -4.329 -2.798 1.00 97.69 81 ARG A N 1
ATOM 629 C CA . ARG A 1 81 ? -3.577 -3.678 -1.506 1.00 97.69 81 ARG A CA 1
ATOM 630 C C . ARG A 1 81 ? -2.324 -3.682 -0.646 1.00 97.69 81 ARG A C 1
ATOM 632 O O . ARG A 1 81 ? -1.598 -4.673 -0.608 1.00 97.69 81 ARG A O 1
ATOM 639 N N . VAL A 1 82 ? -2.137 -2.603 0.103 1.00 97.38 82 VAL A N 1
ATOM 640 C CA . VAL A 1 82 ? -1.263 -2.586 1.278 1.00 97.38 82 VAL A CA 1
ATOM 641 C C . VAL A 1 82 ? -1.891 -3.378 2.426 1.00 97.38 82 VAL A C 1
ATOM 643 O O . VAL A 1 82 ? -3.102 -3.601 2.472 1.00 97.38 82 VAL A O 1
ATOM 646 N N . SER A 1 83 ? -1.060 -3.767 3.383 1.00 96.56 83 SER A N 1
ATOM 647 C CA . SER A 1 83 ? -1.463 -4.421 4.623 1.00 96.56 83 SER A CA 1
ATOM 648 C C . SER A 1 83 ? -2.354 -3.508 5.459 1.00 96.56 83 SER A C 1
ATOM 65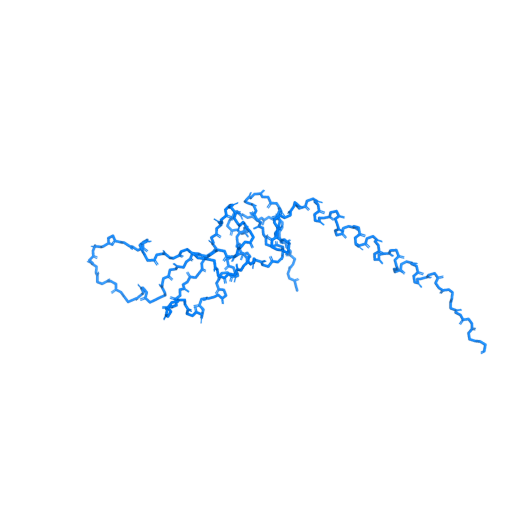0 O O . SER A 1 83 ? -2.122 -2.294 5.552 1.00 96.56 83 SER A O 1
ATOM 652 N N . ASP A 1 84 ? -3.343 -4.111 6.111 1.00 94.62 84 ASP A N 1
ATOM 653 C CA . ASP A 1 84 ? -4.267 -3.402 6.986 1.00 94.62 84 ASP A CA 1
ATOM 654 C C . ASP A 1 84 ? -3.523 -2.641 8.095 1.00 94.62 84 ASP A C 1
ATOM 656 O O . ASP A 1 84 ? -2.576 -3.139 8.703 1.00 94.62 84 ASP A O 1
ATOM 660 N N . GLY A 1 85 ? -3.952 -1.404 8.347 1.00 91.25 85 GLY A N 1
ATOM 661 C CA . GLY A 1 85 ? -3.309 -0.483 9.287 1.00 91.25 85 GLY A CA 1
ATOM 662 C C . GLY A 1 85 ? -2.268 0.452 8.660 1.00 91.25 85 GLY A C 1
ATOM 663 O O . GLY A 1 85 ? -1.865 1.419 9.309 1.00 91.25 85 GLY A O 1
ATOM 664 N N . THR A 1 86 ? -1.872 0.243 7.398 1.00 93.38 86 THR A N 1
ATOM 665 C CA . THR A 1 86 ? -0.992 1.180 6.672 1.00 93.38 86 THR A CA 1
ATOM 666 C C . THR A 1 86 ? -1.694 2.528 6.484 1.00 93.38 86 THR A C 1
ATOM 668 O O . THR A 1 86 ? -2.851 2.569 6.067 1.00 93.38 86 THR A O 1
ATOM 671 N N . ARG A 1 87 ? -1.016 3.652 6.756 1.00 92.25 87 ARG A N 1
ATOM 672 C CA . ARG A 1 87 ? -1.602 4.992 6.579 1.00 92.25 87 ARG A CA 1
ATOM 673 C C . ARG A 1 87 ? -1.890 5.295 5.109 1.00 92.25 87 ARG A C 1
ATOM 675 O O . ARG A 1 87 ? -1.016 5.131 4.254 1.00 92.25 87 ARG A O 1
ATOM 682 N N . CYS A 1 88 ? -3.092 5.797 4.831 1.00 93.88 88 CYS A N 1
ATOM 683 C CA . CYS A 1 88 ? -3.516 6.145 3.471 1.00 93.88 88 CYS A CA 1
ATOM 684 C C . CYS A 1 88 ? -3.431 7.638 3.145 1.00 93.88 88 CYS A C 1
ATOM 686 O O . CYS A 1 88 ? -3.378 7.983 1.973 1.00 93.88 88 CYS A O 1
ATOM 688 N N . ARG A 1 89 ? -3.411 8.528 4.144 1.00 90.44 89 ARG A N 1
ATOM 689 C CA . ARG A 1 89 ? -3.365 9.982 3.923 1.00 90.44 89 ARG A CA 1
ATOM 690 C C . ARG A 1 89 ? -2.238 10.625 4.732 1.00 90.44 89 ARG A C 1
ATOM 692 O O . ARG A 1 89 ? -2.185 10.372 5.939 1.00 90.44 89 ARG A O 1
ATOM 699 N N . PRO A 1 90 ? -1.384 11.459 4.114 1.00 86.12 90 PRO A N 1
ATOM 700 C CA . PRO A 1 90 ? -0.342 12.192 4.829 1.00 86.12 90 PRO A CA 1
ATOM 701 C C . PRO A 1 90 ? -0.922 13.050 5.958 1.00 86.12 90 PRO A C 1
ATOM 703 O O . PRO A 1 90 ? -1.983 13.660 5.798 1.00 86.12 90 PRO A O 1
ATOM 706 N N . GLY A 1 91 ? -0.258 13.076 7.116 1.00 85.50 91 GLY A N 1
ATOM 707 C CA . GLY A 1 91 ? -0.679 13.876 8.273 1.00 85.50 91 GLY A CA 1
ATOM 708 C C . GLY A 1 91 ? -1.993 13.436 8.937 1.00 85.50 91 GLY A C 1
ATOM 709 O O . GLY A 1 91 ? -2.455 14.074 9.885 1.00 85.50 91 GLY A O 1
ATOM 710 N N . SER A 1 92 ? -2.607 12.341 8.478 1.00 87.94 92 SER A N 1
ATOM 711 C CA . SER A 1 92 ? -3.804 11.745 9.071 1.00 87.94 92 SER A CA 1
ATOM 712 C C . SER A 1 92 ? -3.494 10.376 9.671 1.00 87.94 92 SER A C 1
ATOM 714 O O . SER A 1 92 ? -2.572 9.670 9.263 1.00 87.94 92 SER A O 1
ATOM 716 N N . LEU A 1 93 ? -4.306 9.971 10.647 1.00 89.81 93 LEU A N 1
ATOM 717 C CA . LEU A 1 93 ? -4.297 8.615 11.207 1.00 89.81 93 LEU A CA 1
ATOM 718 C C . LEU A 1 93 ? -5.147 7.636 10.379 1.00 89.81 93 LEU A C 1
ATOM 720 O O . LEU A 1 93 ? -5.321 6.489 10.791 1.00 89.81 93 LEU A O 1
ATOM 724 N N . ASP A 1 94 ? -5.753 8.104 9.284 1.00 93.25 94 ASP A N 1
ATOM 725 C CA . ASP A 1 94 ? -6.565 7.280 8.391 1.00 93.25 94 ASP A CA 1
ATOM 726 C C . ASP A 1 94 ? -5.723 6.141 7.811 1.00 93.25 94 ASP A C 1
ATOM 728 O O . ASP A 1 94 ? -4.571 6.331 7.408 1.00 93.25 94 ASP A O 1
ATOM 732 N N . MET A 1 95 ? -6.305 4.948 7.788 1.00 93.19 95 MET A N 1
ATOM 733 C CA . MET A 1 95 ? -5.590 3.708 7.503 1.00 93.19 95 MET A CA 1
ATOM 734 C C . MET A 1 95 ? -6.334 2.861 6.481 1.00 93.19 95 MET A C 1
ATOM 736 O O . MET A 1 95 ? -7.562 2.892 6.409 1.00 93.19 95 MET A O 1
ATOM 740 N N . CYS A 1 96 ? -5.584 2.092 5.705 1.00 96.00 96 CYS A N 1
ATOM 741 C CA . CYS A 1 96 ? -6.128 1.084 4.815 1.00 96.00 96 CYS A CA 1
ATOM 742 C C . CYS A 1 96 ? -6.656 -0.090 5.628 1.00 96.00 96 CYS A C 1
ATOM 744 O O . CYS A 1 96 ? -5.939 -0.610 6.478 1.00 96.00 96 CYS A O 1
ATOM 746 N N . ILE A 1 97 ? -7.903 -0.475 5.375 1.00 95.06 97 ILE A N 1
ATOM 747 C CA . ILE A 1 97 ? -8.535 -1.685 5.903 1.00 95.06 97 ILE A CA 1
ATOM 748 C C . ILE A 1 97 ? -9.280 -2.326 4.741 1.00 95.06 97 ILE A C 1
ATOM 750 O O . ILE A 1 97 ? -10.142 -1.680 4.136 1.00 95.06 97 ILE A O 1
ATOM 754 N N . ASP A 1 98 ? -8.915 -3.560 4.413 1.00 95.00 98 ASP A N 1
ATOM 755 C CA . ASP A 1 98 ? -9.451 -4.312 3.280 1.00 95.00 98 ASP A CA 1
ATOM 756 C C . ASP A 1 98 ? -9.392 -3.517 1.960 1.00 95.00 98 ASP A C 1
ATOM 758 O O . ASP A 1 98 ? -10.367 -3.365 1.226 1.00 95.00 98 ASP A O 1
ATOM 762 N N . GLY A 1 99 ? -8.233 -2.904 1.699 1.00 96.06 99 GLY A N 1
ATOM 763 C CA . GLY A 1 99 ? -7.995 -2.110 0.488 1.00 96.06 99 GLY A CA 1
ATOM 764 C C . GLY A 1 99 ? -8.741 -0.769 0.424 1.00 96.06 99 GLY A C 1
ATOM 765 O O . GLY A 1 99 ? -8.662 -0.082 -0.590 1.00 96.06 99 GLY A O 1
ATOM 766 N N . ARG A 1 100 ? -9.444 -0.348 1.485 1.00 96.38 100 ARG A N 1
ATOM 767 C CA . ARG A 1 100 ? -10.143 0.948 1.539 1.00 96.38 100 ARG A CA 1
ATOM 768 C C . ARG A 1 100 ? -9.531 1.876 2.577 1.00 96.38 100 ARG A C 1
ATOM 770 O O . ARG A 1 100 ? -9.270 1.466 3.703 1.00 96.38 100 ARG A O 1
ATOM 777 N N . CYS A 1 101 ? -9.366 3.151 2.226 1.00 96.12 101 CYS A N 1
ATOM 778 C CA . CYS A 1 101 ? -8.896 4.175 3.159 1.00 96.12 101 CYS A CA 1
ATOM 779 C C . CYS A 1 101 ? -10.019 4.538 4.140 1.00 96.12 101 CYS A C 1
ATOM 781 O O . CYS A 1 101 ? -10.972 5.238 3.791 1.00 96.12 101 CYS A O 1
ATOM 783 N N . GLN A 1 102 ? -9.919 4.035 5.367 1.00 95.56 102 GLN A N 1
ATOM 784 C CA . GLN A 1 102 ? -10.911 4.226 6.417 1.00 95.56 102 GLN A CA 1
ATOM 785 C C . GLN A 1 102 ? -10.523 5.369 7.350 1.00 95.56 102 GLN A C 1
ATOM 787 O O . GLN A 1 102 ? -9.362 5.532 7.739 1.00 95.56 102 GLN A O 1
ATOM 792 N N . ASN A 1 103 ? -11.530 6.129 7.787 1.00 94.62 103 ASN A N 1
ATOM 793 C CA . ASN A 1 103 ? -11.315 7.188 8.761 1.00 94.62 103 ASN A CA 1
ATOM 794 C C . ASN A 1 103 ? -10.910 6.607 10.125 1.00 94.62 103 ASN A C 1
ATOM 796 O O . ASN A 1 103 ? -11.625 5.781 10.697 1.00 94.62 103 ASN A O 1
ATOM 800 N N . SER A 1 104 ? -9.817 7.103 10.705 1.00 89.62 104 SER A N 1
ATOM 801 C CA . SER A 1 104 ? -9.269 6.566 11.960 1.00 89.62 104 SER A CA 1
ATOM 802 C C . SER A 1 104 ? -10.228 6.627 13.152 1.00 89.62 104 SER A C 1
ATOM 804 O O . SER A 1 104 ? -10.128 5.819 14.078 1.00 89.62 104 SER A O 1
ATOM 806 N N . ARG A 1 105 ? -11.157 7.591 13.175 1.00 90.12 105 ARG A N 1
ATOM 807 C CA . ARG A 1 105 ? -12.183 7.690 14.223 1.00 90.12 105 ARG A CA 1
ATOM 808 C C . ARG A 1 105 ? -13.255 6.623 14.030 1.00 90.12 105 ARG A C 1
ATOM 810 O O . ARG A 1 105 ? -13.746 6.088 15.019 1.00 90.12 105 ARG A O 1
ATOM 817 N N . VAL A 1 106 ? -13.599 6.305 12.782 1.00 89.31 106 VAL A N 1
ATOM 818 C CA . VAL A 1 106 ? -14.557 5.242 12.447 1.00 89.31 106 VAL A CA 1
ATOM 819 C C . VAL A 1 106 ? -13.975 3.883 12.818 1.00 89.31 106 VAL A C 1
ATOM 821 O O . VAL A 1 106 ? -14.617 3.153 13.570 1.00 89.31 106 VAL A O 1
ATOM 824 N N . VAL A 1 107 ? -12.735 3.598 12.405 1.00 86.69 107 VAL A N 1
ATOM 825 C CA . VAL A 1 107 ? -12.041 2.343 12.749 1.00 86.69 107 VAL A CA 1
ATOM 826 C C . VAL A 1 107 ? -11.964 2.162 14.265 1.00 86.69 107 VAL A C 1
ATOM 828 O O . VAL A 1 107 ? -12.369 1.126 14.788 1.00 86.69 107 VAL A O 1
ATOM 831 N N . ARG A 1 108 ? -11.541 3.198 15.005 1.00 87.06 108 ARG A N 1
ATOM 832 C CA . ARG A 1 108 ? -11.487 3.148 16.477 1.00 87.06 108 ARG A CA 1
ATOM 833 C C . ARG A 1 108 ? -12.849 2.881 17.118 1.00 87.06 108 ARG A C 1
ATOM 835 O O . ARG A 1 108 ? -12.930 2.084 18.045 1.00 87.06 108 ARG A O 1
ATOM 842 N N . ARG A 1 109 ? -13.923 3.509 16.627 1.00 90.31 109 ARG A N 1
ATOM 843 C CA . ARG A 1 109 ? -15.286 3.252 17.126 1.00 90.31 109 ARG A CA 1
ATOM 844 C C . ARG A 1 109 ? -15.739 1.822 16.843 1.00 90.31 109 ARG A C 1
ATOM 846 O O . ARG A 1 109 ? -16.372 1.216 17.699 1.00 90.31 109 ARG A O 1
ATOM 853 N N . GLN A 1 110 ? -15.432 1.289 15.662 1.00 86.00 110 GLN A N 1
ATOM 854 C CA . GLN A 1 110 ? -15.797 -0.077 15.295 1.00 86.00 110 GLN A CA 1
ATOM 855 C C . GLN A 1 110 ? -15.061 -1.103 16.162 1.00 86.00 110 GLN A C 1
ATOM 857 O O . GLN A 1 110 ? -15.703 -2.003 16.695 1.00 86.00 110 GLN A O 1
ATOM 862 N N . LEU A 1 111 ? -13.757 -0.916 16.385 1.00 85.75 111 LEU A N 1
ATOM 863 C CA . LEU A 1 111 ? -12.982 -1.739 17.318 1.00 85.75 111 LEU A CA 1
ATOM 864 C C . LEU A 1 111 ? -13.517 -1.644 18.751 1.00 85.75 111 LEU A C 1
ATOM 866 O O . LEU A 1 111 ? -13.630 -2.667 19.415 1.00 85.75 111 LEU A O 1
ATOM 870 N N . GLY A 1 112 ? -13.910 -0.446 19.200 1.00 90.44 112 GLY A N 1
ATOM 871 C CA . GLY A 1 112 ? -14.562 -0.256 20.499 1.00 90.44 112 GLY A CA 1
ATOM 872 C C . GLY A 1 112 ? -15.822 -1.110 20.643 1.00 90.44 112 GLY A C 1
ATOM 873 O O . GLY A 1 112 ? -15.948 -1.849 21.608 1.00 90.44 112 GLY A O 1
ATOM 874 N N . ARG A 1 113 ? -16.697 -1.121 19.629 1.00 91.25 113 ARG A N 1
ATOM 875 C CA . ARG A 1 113 ? -17.904 -1.969 19.636 1.00 91.25 113 ARG A CA 1
ATOM 876 C C . ARG A 1 113 ? -17.588 -3.463 19.695 1.00 91.25 113 ARG A C 1
ATOM 878 O O . ARG A 1 113 ? -18.292 -4.192 20.383 1.00 91.25 113 ARG A O 1
ATOM 885 N N . VAL A 1 114 ? -16.560 -3.921 18.976 1.00 89.31 114 VAL A N 1
ATOM 886 C CA . VAL A 1 114 ? -16.123 -5.329 19.025 1.00 89.31 114 VAL A CA 1
ATOM 887 C C . VAL A 1 114 ? -15.599 -5.672 20.414 1.00 89.31 114 VAL A C 1
ATOM 889 O O . VAL A 1 114 ? -15.974 -6.699 20.968 1.00 89.31 114 VAL A O 1
ATOM 892 N N . TYR A 1 115 ? -14.773 -4.799 20.989 1.00 90.94 115 TYR A N 1
ATOM 893 C CA . TYR A 1 115 ? -14.241 -4.980 22.332 1.00 90.94 115 TYR A CA 1
ATOM 894 C C . TYR A 1 115 ? -15.353 -5.005 23.387 1.00 90.94 115 TYR A C 1
ATOM 896 O O . TYR A 1 115 ? -15.375 -5.907 24.218 1.00 90.94 115 TYR A O 1
ATOM 904 N N . ASP A 1 116 ? -16.313 -4.081 23.314 1.00 92.06 116 ASP A N 1
ATOM 905 C CA . ASP A 1 116 ? -17.457 -4.024 24.227 1.00 92.06 116 ASP A CA 1
ATOM 906 C C . ASP A 1 116 ? -18.335 -5.278 24.109 1.00 92.06 116 ASP A C 1
ATOM 908 O O . ASP A 1 116 ? -18.729 -5.853 25.122 1.00 92.06 116 ASP A O 1
ATOM 912 N N . ALA A 1 117 ? -18.606 -5.743 22.885 1.00 87.19 117 ALA A N 1
ATOM 913 C CA . ALA A 1 117 ? -19.354 -6.977 22.648 1.00 87.19 117 ALA A CA 1
ATOM 914 C C . ALA A 1 117 ? -18.602 -8.209 23.176 1.00 87.19 117 ALA A C 1
ATOM 916 O O . ALA A 1 117 ? -19.190 -9.062 23.837 1.00 87.19 117 ALA A O 1
ATOM 917 N N . MET A 1 118 ? -17.291 -8.290 22.937 1.00 89.31 118 MET A N 1
ATOM 918 C CA . MET A 1 118 ? -16.456 -9.377 23.446 1.00 89.31 118 MET A CA 1
ATOM 919 C C . MET A 1 118 ? -16.415 -9.372 24.978 1.00 89.31 118 MET A C 1
ATOM 921 O O . MET A 1 118 ? -16.530 -10.426 25.598 1.00 89.31 118 MET A O 1
ATOM 925 N N . LYS A 1 119 ? -16.327 -8.189 25.595 1.00 89.44 119 LYS A N 1
ATOM 926 C CA . LYS A 1 119 ? -16.390 -8.026 27.047 1.00 89.44 119 LYS A CA 1
ATOM 927 C C . LYS A 1 119 ? -17.734 -8.488 27.613 1.00 89.44 119 LYS A C 1
ATOM 929 O O . LYS A 1 119 ? -17.736 -9.190 28.612 1.00 89.44 119 LYS A O 1
ATOM 934 N N . GLN A 1 120 ? -18.857 -8.174 26.962 1.00 87.25 120 GLN A N 1
ATOM 935 C CA . GLN A 1 120 ? -20.179 -8.667 27.380 1.00 87.25 120 GLN A CA 1
ATOM 936 C C . GLN A 1 120 ? -20.273 -10.197 27.351 1.00 87.25 120 GLN A C 1
ATOM 938 O O . GLN A 1 120 ? -20.890 -10.783 28.235 1.00 87.25 120 GLN A O 1
ATOM 943 N N . VAL A 1 121 ? -19.655 -10.851 26.361 1.00 86.81 121 VAL A N 1
ATOM 944 C CA . VAL A 1 121 ? -19.597 -12.320 26.309 1.00 86.81 121 VAL A CA 1
ATOM 945 C C . VAL A 1 121 ? -18.769 -12.866 27.469 1.00 86.81 121 VAL A C 1
ATOM 947 O O . VAL A 1 121 ? -19.226 -13.777 28.148 1.00 86.81 121 VAL A O 1
ATOM 950 N N . ILE A 1 122 ? -17.585 -12.304 27.725 1.00 85.00 122 ILE A N 1
ATOM 951 C CA . ILE A 1 122 ? -16.710 -12.739 28.826 1.00 85.00 122 ILE A CA 1
ATOM 952 C C . ILE A 1 122 ? -17.398 -12.534 30.184 1.00 85.00 122 ILE A C 1
ATOM 954 O O . ILE A 1 122 ? -17.530 -13.491 30.939 1.00 85.00 122 ILE A O 1
ATOM 958 N N . ASP A 1 123 ? -17.927 -11.336 30.450 1.00 85.19 123 ASP A N 1
ATOM 959 C CA . ASP A 1 123 ? -18.653 -11.027 31.691 1.00 85.19 123 ASP A CA 1
ATOM 960 C C . ASP A 1 123 ? -19.918 -11.907 31.849 1.00 85.19 123 ASP A C 1
ATOM 962 O O . ASP A 1 123 ? -20.353 -12.196 32.963 1.00 85.19 123 ASP A O 1
ATOM 966 N N . GLY A 1 124 ? -20.529 -12.341 30.739 1.00 71.88 124 GLY A N 1
ATOM 967 C CA . GLY A 1 124 ? -21.673 -13.258 30.726 1.00 71.88 124 GLY A CA 1
ATOM 968 C C . GLY A 1 124 ? -21.304 -14.727 30.968 1.00 71.88 124 GLY A C 1
ATOM 969 O O . GLY A 1 124 ? -22.114 -15.473 31.518 1.00 71.88 124 GLY A O 1
ATOM 970 N N . LEU A 1 125 ? -20.087 -15.148 30.607 1.00 61.16 125 LEU A N 1
ATOM 971 C CA . LEU A 1 125 ? -19.554 -16.480 30.922 1.00 61.16 125 LEU A CA 1
ATOM 972 C C . LEU A 1 125 ? -19.253 -16.634 32.421 1.00 61.16 125 LEU A C 1
ATOM 974 O O . LEU A 1 125 ? -19.426 -17.728 32.954 1.00 61.16 125 LEU A O 1
ATOM 978 N N . ASP A 1 126 ? -18.917 -15.542 33.112 1.00 59.78 126 ASP A N 1
ATOM 979 C CA . ASP A 1 126 ? -18.780 -15.508 34.577 1.00 59.78 126 ASP A CA 1
ATOM 980 C C . ASP A 1 126 ? -20.133 -15.627 35.318 1.00 59.78 126 ASP A C 1
ATOM 982 O O . ASP A 1 126 ? -20.165 -15.839 36.531 1.00 59.78 126 ASP A O 1
ATOM 986 N N . TYR A 1 127 ? -21.264 -15.530 34.602 1.00 54.88 127 TYR A N 1
ATOM 987 C CA . TYR A 1 127 ? -22.624 -15.657 35.146 1.00 54.88 127 TYR A CA 1
ATOM 988 C C . TYR A 1 127 ? -23.274 -17.032 34.930 1.00 54.88 127 TYR A C 1
ATOM 990 O O . TYR A 1 127 ? -24.428 -17.219 35.321 1.00 54.88 127 TYR A O 1
ATOM 998 N N . LEU A 1 128 ? -22.575 -18.012 34.344 1.00 57.81 128 LEU A N 1
ATOM 999 C CA . LEU A 1 128 ? -23.057 -19.395 34.320 1.00 57.81 128 LEU A CA 1
ATOM 1000 C C . LEU A 1 128 ? -22.871 -20.007 35.720 1.00 57.81 128 LEU A C 1
ATOM 1002 O O . LEU A 1 128 ? -21.732 -20.271 36.113 1.00 57.81 128 LEU A O 1
ATOM 1006 N N . PRO A 1 129 ? -23.946 -20.257 36.501 1.00 53.78 129 PRO A N 1
ATOM 1007 C CA . PRO A 1 129 ? -23.795 -20.968 37.759 1.00 53.78 129 PRO A CA 1
ATOM 1008 C C . PRO A 1 129 ? -23.230 -22.346 37.432 1.00 53.78 129 PRO A C 1
ATOM 1010 O O . PRO A 1 129 ? -23.762 -23.031 36.557 1.00 53.78 129 PRO A O 1
ATOM 1013 N N . ALA A 1 130 ? -22.155 -22.737 38.121 1.00 60.78 130 ALA A N 1
ATOM 1014 C CA . ALA A 1 130 ? -21.627 -24.092 38.067 1.00 60.78 130 ALA A CA 1
ATOM 1015 C C . ALA A 1 130 ? -22.803 -25.059 38.245 1.00 60.78 130 ALA A C 1
ATOM 1017 O O . ALA A 1 130 ? -23.369 -25.173 39.337 1.00 60.78 130 ALA A O 1
ATOM 1018 N N . ALA A 1 131 ? -23.233 -25.677 37.143 1.00 54.69 131 ALA A N 1
ATOM 1019 C CA . ALA A 1 131 ? -24.293 -26.659 37.166 1.00 54.69 131 ALA A CA 1
ATOM 1020 C C . ALA A 1 131 ? -23.833 -27.740 38.140 1.00 54.69 131 ALA A C 1
ATOM 1022 O O . ALA A 1 131 ? -22.791 -28.365 37.935 1.00 54.69 131 ALA A O 1
ATOM 1023 N N . ARG A 1 132 ? -24.568 -27.886 39.248 1.00 52.12 132 ARG A N 1
ATOM 1024 C CA . ARG A 1 132 ? -24.348 -28.957 40.216 1.00 52.12 132 ARG A CA 1
ATOM 1025 C C . ARG A 1 132 ? -24.453 -30.274 39.458 1.00 52.12 132 ARG A C 1
ATOM 1027 O O . ARG A 1 132 ? -25.546 -30.684 39.080 1.00 52.12 132 ARG A O 1
ATOM 1034 N N . LEU A 1 133 ? -23.305 -30.896 39.225 1.00 50.28 133 LEU A N 1
ATOM 1035 C CA . LEU A 1 133 ? -23.212 -32.316 38.943 1.00 50.28 133 LEU A CA 1
ATOM 1036 C C . LEU A 1 133 ? -23.648 -33.022 40.231 1.00 50.28 133 LEU A C 1
ATOM 1038 O O . LEU A 1 133 ? -22.926 -32.984 41.228 1.00 50.28 133 LEU A O 1
ATOM 1042 N N . ASN A 1 134 ? -24.877 -33.539 40.220 1.00 50.75 134 ASN A N 1
ATOM 1043 C CA . ASN A 1 134 ? -25.324 -34.559 41.167 1.00 50.75 134 ASN A CA 1
ATOM 1044 C C . ASN A 1 134 ? -24.707 -35.904 40.790 1.00 50.75 134 ASN A C 1
ATOM 1046 O O . ASN A 1 134 ? -24.622 -36.175 39.569 1.00 50.75 134 ASN A O 1
#

Sequence (134 aa):
MRPCRANVSLLEEDIWREQQCSAHDDTPYGGELFHWRAHRDDAEPCALTCRGTPQHSGQSPEPTVSLDDEDRVVVTVLAARVSDGTRCRPGSLDMCIDGRCQNSRVVRRQLGRVYDAMKQVIDGLDYLPAARLN